Protein AF-A0AA39KP24-F1 (afdb_monomer)

Foldseek 3Di:
DDDDDDDDDDDPDPDPPPPPPPPVNVVVVVPCPPQFLKQKDKDADDDPPKDFQDKDKDKDAADAQDKDKDKDKDARDDPKFWGMKIKTFPDRPNQEWHKDWPDDHGRGRMTMIMTIGDGRGIYTIIMIIIID

Organism: Microctonus hyperodae (NCBI:txid165561)

Structure (mmCIF, N/CA/C/O backbone):
data_AF-A0AA39KP24-F1
#
_entry.id   AF-A0AA39KP24-F1
#
loop_
_atom_site.group_PDB
_atom_site.id
_atom_site.type_symbol
_atom_site.label_atom_id
_atom_site.label_alt_id
_atom_site.label_comp_id
_atom_site.label_asym_id
_atom_site.label_entity_id
_atom_site.label_seq_id
_atom_site.pdbx_PDB_ins_code
_atom_site.Cartn_x
_atom_site.Cartn_y
_atom_site.Cartn_z
_atom_site.occupancy
_atom_site.B_iso_or_equiv
_atom_site.auth_seq_id
_atom_site.auth_comp_id
_atom_site.auth_asym_id
_atom_site.auth_atom_id
_atom_site.pdbx_PDB_model_num
ATOM 1 N N . MET A 1 1 ? 57.797 -0.846 73.054 1.00 38.47 1 MET A N 1
ATOM 2 C CA . MET A 1 1 ? 57.232 -1.265 71.752 1.00 38.47 1 MET A CA 1
ATOM 3 C C . MET A 1 1 ? 56.492 -0.066 71.182 1.00 38.47 1 MET A C 1
ATOM 5 O O . MET A 1 1 ? 55.506 0.354 71.765 1.00 38.47 1 MET A O 1
ATOM 9 N N . ILE A 1 2 ? 57.066 0.576 70.163 1.00 38.09 2 ILE A N 1
ATOM 10 C CA . ILE A 1 2 ? 56.626 1.873 69.626 1.00 38.09 2 ILE A CA 1
ATOM 11 C C . ILE A 1 2 ? 55.717 1.603 68.425 1.00 38.09 2 ILE A C 1
ATOM 13 O O . ILE A 1 2 ? 56.152 1.002 67.443 1.00 38.09 2 ILE A O 1
ATOM 17 N N . VAL A 1 3 ? 54.458 2.023 68.527 1.00 38.53 3 VAL A N 1
ATOM 18 C CA . VAL A 1 3 ? 53.468 1.955 67.448 1.00 38.53 3 VAL A CA 1
ATOM 19 C C . VAL A 1 3 ? 53.803 3.044 66.426 1.00 38.53 3 VAL A C 1
ATOM 21 O O . VAL A 1 3 ? 53.800 4.230 66.746 1.00 38.53 3 VAL A O 1
ATOM 24 N N . LYS A 1 4 ? 54.139 2.639 65.197 1.00 41.19 4 LYS A N 1
ATOM 25 C CA . LYS A 1 4 ? 54.322 3.539 64.053 1.00 41.19 4 LYS A CA 1
ATOM 26 C C . LYS A 1 4 ? 52.951 3.851 63.451 1.00 41.19 4 LYS A C 1
ATOM 28 O O . LYS A 1 4 ? 52.395 3.026 62.734 1.00 41.19 4 LYS A O 1
ATOM 33 N N . CYS A 1 5 ? 52.421 5.039 63.724 1.00 40.72 5 CYS A N 1
ATOM 34 C CA . CYS A 1 5 ? 51.285 5.595 62.994 1.00 40.72 5 CYS A CA 1
ATOM 35 C C . CYS A 1 5 ? 51.799 6.190 61.676 1.00 40.72 5 CYS A C 1
ATOM 37 O O . CYS A 1 5 ? 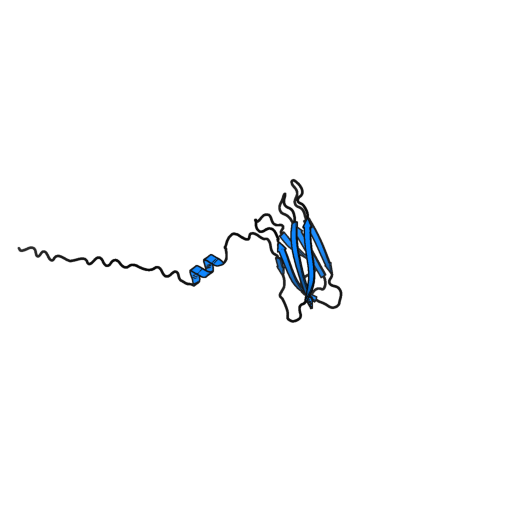52.332 7.296 61.662 1.00 40.72 5 CYS A O 1
ATOM 39 N N . VAL A 1 6 ? 51.677 5.451 60.573 1.00 41.16 6 VAL A N 1
ATOM 40 C CA . VAL A 1 6 ? 51.848 6.016 59.228 1.00 41.16 6 VAL A CA 1
ATOM 41 C C . VAL A 1 6 ? 50.467 6.435 58.744 1.00 41.16 6 VAL A C 1
ATOM 43 O O . VAL A 1 6 ? 49.609 5.596 58.483 1.00 41.16 6 VAL A O 1
ATOM 46 N N . ALA A 1 7 ? 50.242 7.745 58.685 1.00 42.09 7 ALA A N 1
ATOM 47 C CA . ALA A 1 7 ? 49.044 8.332 58.109 1.00 42.09 7 ALA A CA 1
ATOM 48 C C . ALA A 1 7 ? 49.056 8.106 56.589 1.00 42.09 7 ALA A C 1
ATOM 50 O O . ALA A 1 7 ? 49.888 8.666 55.876 1.00 42.09 7 ALA A O 1
ATOM 51 N N . VAL A 1 8 ? 48.145 7.268 56.096 1.00 39.88 8 VAL A N 1
ATOM 52 C CA . VAL A 1 8 ? 47.882 7.112 54.663 1.00 39.88 8 VAL A CA 1
ATOM 53 C C . VAL A 1 8 ? 46.885 8.194 54.265 1.00 39.88 8 VAL A C 1
ATOM 55 O O . VAL A 1 8 ? 45.713 8.144 54.630 1.00 39.88 8 VAL A O 1
ATOM 58 N N . VAL A 1 9 ? 47.371 9.203 53.548 1.00 45.59 9 VAL A N 1
ATOM 59 C CA . VAL A 1 9 ? 46.540 10.241 52.932 1.00 45.59 9 VAL A CA 1
ATOM 60 C C . VAL A 1 9 ? 45.877 9.632 51.696 1.00 45.59 9 VAL A C 1
ATOM 62 O O . VAL A 1 9 ? 46.527 9.414 50.676 1.00 45.59 9 VAL A O 1
ATOM 65 N N . LEU A 1 10 ? 44.586 9.314 51.800 1.00 39.62 10 LEU A N 1
ATOM 66 C CA . LEU A 1 10 ? 43.756 8.864 50.682 1.00 39.62 10 LEU A CA 1
ATOM 67 C C . LEU A 1 10 ? 43.290 10.092 49.889 1.00 39.62 10 LEU A C 1
ATOM 69 O O . LEU A 1 10 ? 42.426 10.847 50.332 1.00 39.62 10 LEU A O 1
ATOM 73 N N . LEU A 1 11 ? 43.900 10.311 48.724 1.00 39.41 11 LEU A N 1
ATOM 74 C CA . LEU A 1 11 ? 43.482 11.331 47.763 1.00 39.41 11 LEU A CA 1
ATOM 75 C C . LEU A 1 11 ? 42.143 10.916 47.133 1.00 39.41 11 LEU A C 1
ATOM 77 O O . LEU A 1 11 ? 42.082 9.962 46.362 1.00 39.41 11 LEU A O 1
ATOM 81 N N . LEU A 1 12 ? 41.075 11.647 47.456 1.00 41.41 12 LEU A N 1
ATOM 82 C CA . LEU A 1 12 ? 39.792 11.580 46.757 1.00 41.41 12 LEU A CA 1
ATOM 83 C C . LEU A 1 12 ? 39.932 12.294 45.408 1.00 41.41 12 LEU A C 1
ATOM 85 O O . LEU A 1 12 ? 39.805 13.515 45.325 1.00 41.41 12 LEU A O 1
ATOM 89 N N . THR A 1 13 ? 40.209 11.549 44.343 1.00 47.72 13 THR A N 1
ATOM 90 C CA . THR A 1 13 ? 40.089 12.076 42.983 1.00 47.72 13 THR A CA 1
ATOM 91 C C . THR A 1 13 ? 38.627 11.986 42.551 1.00 47.72 13 THR A C 1
ATOM 93 O O . THR A 1 13 ? 38.103 10.916 42.247 1.00 47.72 13 THR A O 1
ATOM 96 N N . ALA A 1 14 ? 37.940 13.129 42.540 1.00 50.75 14 ALA A N 1
ATOM 97 C CA . ALA A 1 14 ? 36.643 13.255 41.889 1.00 50.75 14 ALA A CA 1
ATOM 98 C C . ALA A 1 14 ? 36.858 13.124 40.375 1.00 50.75 14 ALA A C 1
ATOM 100 O O . ALA A 1 14 ? 37.253 14.075 39.702 1.00 50.75 14 ALA A O 1
ATOM 101 N N . THR A 1 15 ? 36.658 11.922 39.841 1.00 51.19 15 THR A N 1
ATOM 102 C CA . THR A 1 15 ? 36.603 11.726 38.395 1.00 51.19 15 THR A CA 1
ATOM 103 C C . THR A 1 15 ? 35.206 12.113 37.930 1.00 51.19 15 THR A C 1
ATOM 105 O O . THR A 1 15 ? 34.220 11.448 38.232 1.00 51.19 15 THR A O 1
ATOM 108 N N . VAL A 1 16 ? 35.109 13.238 37.221 1.00 51.62 16 VAL A N 1
ATOM 109 C CA . VAL A 1 16 ? 33.925 13.554 36.421 1.00 51.62 16 VAL A CA 1
ATOM 110 C C . VAL A 1 16 ? 34.011 12.667 35.186 1.00 51.62 16 VAL A C 1
ATOM 112 O O . VAL A 1 16 ? 34.651 13.018 34.197 1.00 51.62 16 VAL A O 1
ATOM 115 N N . SER A 1 17 ? 33.435 11.471 35.253 1.00 49.41 17 SER A N 1
ATOM 116 C CA . SER A 1 17 ? 33.203 10.670 34.059 1.00 49.41 17 SER A CA 1
ATOM 117 C C . SER A 1 17 ? 32.064 11.321 33.277 1.00 49.41 17 SER A C 1
ATOM 119 O O . SER A 1 17 ? 30.888 11.152 33.588 1.00 49.41 17 SER A O 1
ATOM 121 N N . ALA A 1 18 ? 32.415 12.106 32.256 1.00 58.28 18 ALA A N 1
ATOM 122 C CA . ALA A 1 18 ? 31.469 12.449 31.205 1.00 58.28 18 ALA A CA 1
ATOM 123 C C . ALA A 1 18 ? 31.110 11.139 30.498 1.00 58.28 18 ALA A C 1
ATOM 125 O O . ALA A 1 18 ? 31.943 10.556 29.801 1.00 58.28 18 ALA A O 1
ATOM 126 N N . SER A 1 19 ? 29.901 10.630 30.726 1.00 61.03 19 SER A N 1
ATOM 127 C CA . SER A 1 19 ? 29.398 9.470 30.001 1.00 61.03 19 SER A CA 1
ATOM 128 C C . SER A 1 19 ? 29.125 9.906 28.564 1.00 61.03 19 SER A C 1
ATOM 130 O O . SER A 1 19 ? 28.049 10.413 28.247 1.00 61.03 19 SER A O 1
ATOM 132 N N . VAL A 1 20 ? 30.131 9.782 27.700 1.00 63.75 20 VAL A N 1
ATOM 133 C CA . VAL A 1 20 ? 29.928 9.848 26.254 1.00 63.75 20 VAL A CA 1
ATOM 134 C C . VAL A 1 20 ? 29.055 8.660 25.876 1.00 63.75 20 VAL A C 1
ATOM 136 O O . VAL A 1 20 ? 29.499 7.516 25.903 1.00 63.75 20 VAL A O 1
ATOM 139 N N . ILE A 1 21 ? 27.784 8.937 25.605 1.00 62.28 21 ILE A N 1
ATOM 140 C CA . ILE A 1 21 ? 26.850 7.931 25.109 1.00 62.28 21 ILE A CA 1
ATOM 141 C C . ILE A 1 21 ? 27.395 7.481 23.744 1.00 62.28 21 ILE A C 1
ATOM 143 O O . ILE A 1 21 ? 27.669 8.346 22.900 1.00 62.28 21 ILE A O 1
ATOM 147 N N . PRO A 1 22 ? 27.637 6.181 23.518 1.00 71.19 22 PRO A N 1
ATOM 148 C CA . PRO A 1 22 ? 28.115 5.701 22.231 1.00 71.19 22 PRO A CA 1
ATOM 149 C C . PRO A 1 22 ? 27.094 6.039 21.134 1.00 71.19 22 PRO A C 1
ATOM 151 O O . PRO A 1 22 ? 25.887 5.930 21.335 1.00 71.19 22 PRO A O 1
ATOM 154 N N . LEU A 1 23 ? 27.581 6.447 19.957 1.00 62.16 23 LEU A N 1
ATOM 155 C CA . LEU A 1 23 ? 26.742 6.848 18.815 1.00 62.16 23 LEU A CA 1
ATOM 156 C C . LEU A 1 23 ? 25.736 5.755 18.405 1.00 62.16 23 LEU A C 1
ATOM 158 O O . LEU A 1 23 ? 24.656 6.065 17.913 1.00 62.16 23 LEU A O 1
ATOM 162 N N . GLU A 1 24 ? 26.068 4.488 18.644 1.00 60.81 24 GLU A N 1
ATOM 163 C CA . GLU A 1 24 ? 25.192 3.355 18.340 1.00 60.81 24 GLU A CA 1
ATOM 164 C C . GLU A 1 24 ? 23.946 3.306 19.250 1.00 60.81 24 GLU A C 1
ATOM 166 O O . GLU A 1 24 ? 22.851 3.043 18.761 1.00 60.81 24 GLU A O 1
ATOM 171 N N . GLU A 1 25 ? 24.061 3.697 20.525 1.00 60.34 25 GLU A N 1
ATOM 172 C CA . GLU A 1 25 ? 22.940 3.779 21.483 1.00 60.34 25 GLU A CA 1
ATOM 173 C C . GLU A 1 25 ? 22.034 5.006 21.227 1.00 60.34 25 GLU A C 1
ATOM 175 O O . GLU A 1 25 ? 20.845 5.015 21.558 1.00 60.34 25 GLU A O 1
ATOM 180 N N . TYR A 1 26 ? 22.564 6.044 20.565 1.00 56.59 26 TYR A N 1
ATOM 181 C CA . TYR A 1 26 ? 21.772 7.188 20.095 1.00 56.59 26 TYR A CA 1
ATOM 182 C C . TYR A 1 26 ? 20.891 6.833 18.888 1.00 56.59 26 TYR A C 1
ATOM 184 O O . TYR A 1 26 ? 19.752 7.295 18.795 1.00 56.59 26 TYR A O 1
ATOM 192 N N . ILE A 1 27 ? 21.399 6.003 17.970 1.00 59.06 27 ILE A N 1
ATOM 193 C CA . ILE A 1 27 ? 20.661 5.588 16.769 1.00 59.06 27 ILE A CA 1
ATOM 194 C C . ILE A 1 27 ? 19.495 4.664 17.144 1.00 59.06 27 ILE A C 1
ATOM 196 O O . ILE A 1 27 ? 18.406 4.803 16.588 1.00 59.06 27 ILE A O 1
ATOM 200 N N . GLU A 1 28 ? 19.677 3.776 18.123 1.00 55.03 28 GLU A N 1
ATOM 201 C CA . GLU A 1 28 ? 18.628 2.838 18.544 1.00 55.03 28 GLU A CA 1
ATOM 202 C C . GLU A 1 28 ? 17.425 3.559 19.193 1.00 55.03 28 GLU A C 1
ATOM 204 O O . GLU A 1 28 ? 16.274 3.241 18.897 1.00 55.03 28 GLU A O 1
ATOM 209 N N . ASN A 1 29 ? 17.670 4.640 19.947 1.00 51.16 29 ASN A N 1
ATOM 210 C CA . ASN A 1 29 ? 16.628 5.500 20.535 1.00 51.16 29 ASN A CA 1
ATOM 211 C C . ASN A 1 29 ? 15.881 6.402 19.526 1.00 51.16 29 ASN A C 1
ATOM 213 O O . ASN A 1 29 ? 14.962 7.129 19.910 1.00 51.16 29 ASN A O 1
ATOM 217 N N . GLN A 1 30 ? 16.259 6.398 18.244 1.00 48.94 30 GLN A N 1
ATOM 218 C CA . GLN A 1 30 ? 15.598 7.176 17.185 1.00 48.94 30 GLN A CA 1
ATOM 219 C C . GLN A 1 30 ? 14.749 6.322 16.232 1.00 48.94 30 GLN A C 1
ATOM 221 O O . GLN A 1 30 ? 14.067 6.880 15.372 1.00 48.94 30 GLN A O 1
ATOM 226 N N . LEU A 1 31 ? 14.750 4.992 16.375 1.00 52.94 31 LEU A N 1
ATOM 227 C CA . LEU A 1 31 ? 14.012 4.097 15.474 1.00 52.94 31 LEU A CA 1
ATOM 228 C C . LEU A 1 31 ? 12.614 3.702 15.977 1.00 52.94 31 LEU A C 1
ATOM 230 O O . LEU A 1 31 ? 11.841 3.157 15.193 1.00 52.94 31 LEU A O 1
ATOM 234 N N . ASP A 1 32 ? 12.246 4.048 17.215 1.00 55.28 32 ASP A N 1
ATOM 235 C CA . ASP A 1 32 ? 10.872 3.918 17.725 1.00 55.28 32 ASP A CA 1
ATOM 236 C C . ASP A 1 32 ? 10.447 5.164 18.521 1.00 55.28 32 ASP A C 1
ATOM 238 O O . ASP A 1 32 ? 10.201 5.146 19.728 1.00 55.28 32 ASP A O 1
ATOM 242 N N . VAL A 1 33 ? 10.384 6.308 17.831 1.00 53.22 33 VAL A N 1
ATOM 243 C CA . VAL A 1 33 ? 9.697 7.495 18.356 1.00 53.22 33 VAL A CA 1
ATOM 244 C C . VAL A 1 33 ? 8.199 7.205 18.278 1.00 53.22 33 VAL A C 1
ATOM 246 O O . VAL A 1 33 ? 7.570 7.451 17.248 1.00 53.22 33 VAL A O 1
ATOM 249 N N . GLY A 1 34 ? 7.643 6.640 19.354 1.00 55.94 34 GLY A N 1
ATOM 250 C CA . GLY A 1 34 ? 6.236 6.253 19.527 1.00 55.94 34 GLY A CA 1
ATOM 251 C C . GLY A 1 34 ? 5.228 7.404 19.399 1.00 55.94 34 GLY A C 1
ATOM 252 O O . GLY A 1 34 ? 4.534 7.749 20.351 1.00 55.94 34 GLY A O 1
ATOM 253 N N . GLY A 1 35 ? 5.140 8.004 18.213 1.00 60.16 35 GLY A N 1
ATOM 254 C CA . GLY A 1 35 ? 4.234 9.099 17.870 1.00 60.16 35 GLY A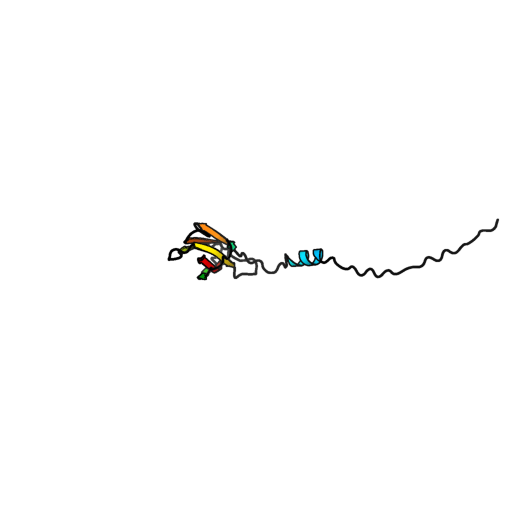 CA 1
ATOM 255 C C . GLY A 1 35 ? 3.563 8.946 16.504 1.00 60.16 35 GLY A C 1
ATOM 256 O O . GLY A 1 35 ? 2.600 9.659 16.234 1.00 60.16 35 GLY A O 1
ATOM 257 N N . ASN A 1 36 ? 4.017 8.015 15.655 1.00 68.06 36 ASN A N 1
ATOM 258 C CA . ASN A 1 36 ? 3.355 7.719 14.388 1.00 68.06 36 ASN A CA 1
ATOM 259 C C . ASN A 1 36 ? 2.863 6.270 14.334 1.00 68.06 36 ASN A C 1
ATOM 261 O O . ASN A 1 36 ? 3.531 5.381 13.816 1.00 68.06 36 ASN A O 1
ATOM 265 N N . GLN A 1 37 ? 1.657 6.051 14.850 1.00 84.00 37 GLN A N 1
ATOM 266 C CA . GLN A 1 37 ? 0.990 4.748 14.841 1.00 84.00 37 GLN A CA 1
ATOM 267 C C . GLN A 1 37 ? 0.159 4.542 13.557 1.00 84.00 37 GLN A C 1
ATOM 269 O O . GLN A 1 37 ? -0.891 3.902 13.580 1.00 84.00 37 GLN A O 1
ATOM 274 N N . SER A 1 38 ? 0.584 5.144 12.441 1.00 88.12 38 SER A N 1
ATOM 275 C CA . SER A 1 38 ? -0.068 4.999 11.136 1.00 88.12 38 SER A CA 1
ATOM 276 C C . SER A 1 38 ? 0.175 3.610 10.550 1.00 88.12 38 SER A C 1
ATOM 278 O O . SER A 1 38 ? 1.316 3.140 10.522 1.00 88.12 38 SER A O 1
ATOM 280 N N . HIS A 1 39 ? -0.857 2.987 9.990 1.00 90.62 39 HIS A N 1
ATOM 281 C CA . HIS A 1 39 ? -0.745 1.668 9.365 1.00 90.62 39 HIS A CA 1
ATOM 282 C C . HIS A 1 39 ? -0.466 1.780 7.862 1.00 90.62 39 HIS A C 1
ATOM 284 O O . HIS A 1 39 ? -1.297 1.437 7.017 1.00 90.62 39 HIS A O 1
ATOM 290 N N . ASN A 1 40 ? 0.721 2.282 7.523 1.00 93.31 40 ASN A N 1
ATOM 291 C CA . ASN A 1 40 ? 1.139 2.436 6.132 1.00 93.31 40 ASN A CA 1
ATOM 292 C C . ASN A 1 40 ? 1.468 1.083 5.493 1.00 93.31 40 ASN A C 1
ATOM 294 O O . ASN A 1 40 ? 2.056 0.205 6.122 1.00 93.31 40 ASN A O 1
ATOM 298 N N . LEU A 1 41 ? 1.158 0.950 4.207 1.00 94.50 41 LEU A N 1
ATOM 299 C CA . LEU A 1 41 ? 1.540 -0.189 3.383 1.00 94.50 41 LEU A CA 1
ATOM 300 C C . LEU A 1 41 ? 2.394 0.304 2.215 1.00 94.50 41 LEU A C 1
ATOM 302 O O . LEU A 1 41 ? 1.936 1.101 1.401 1.00 94.50 41 LEU A O 1
ATOM 306 N N . ILE A 1 42 ? 3.619 -0.202 2.105 1.00 95.88 42 ILE A N 1
ATOM 307 C CA . ILE A 1 42 ? 4.496 0.034 0.956 1.00 95.88 42 ILE A CA 1
ATOM 308 C C . ILE A 1 42 ? 4.899 -1.330 0.410 1.00 95.88 42 ILE A C 1
ATOM 310 O O . ILE A 1 42 ? 5.437 -2.155 1.144 1.00 95.88 42 ILE A O 1
ATOM 314 N N . VAL A 1 43 ? 4.612 -1.582 -0.866 1.00 94.94 43 VAL A N 1
ATOM 315 C CA . VAL A 1 43 ? 4.911 -2.860 -1.523 1.00 94.94 43 VAL A CA 1
ATOM 316 C C . VAL A 1 43 ? 5.617 -2.607 -2.844 1.00 94.94 43 VAL A C 1
ATOM 318 O O . VAL A 1 43 ? 5.172 -1.781 -3.640 1.00 94.94 43 VAL A O 1
ATOM 321 N N . GLY A 1 44 ? 6.694 -3.352 -3.085 1.00 93.81 44 GLY A N 1
ATOM 322 C CA . GLY A 1 44 ? 7.561 -3.165 -4.244 1.00 93.81 44 GLY A CA 1
ATOM 323 C C . GLY A 1 44 ? 8.574 -2.037 -4.044 1.00 93.81 44 GLY A C 1
ATOM 324 O O . GLY A 1 44 ? 8.797 -1.563 -2.927 1.00 93.81 44 GLY A O 1
ATOM 325 N N . GLY A 1 45 ? 9.200 -1.609 -5.135 1.00 93.44 45 GLY A N 1
ATOM 326 C CA . GLY A 1 45 ? 10.287 -0.634 -5.121 1.00 93.44 45 GLY A CA 1
ATOM 327 C C . GLY A 1 45 ? 10.205 0.295 -6.321 1.00 93.44 45 GLY A C 1
ATOM 328 O O . GLY A 1 45 ? 9.711 -0.098 -7.374 1.00 93.44 45 GLY A O 1
ATOM 329 N N . ARG A 1 46 ? 10.670 1.536 -6.150 1.00 90.94 46 ARG A N 1
ATOM 330 C CA . ARG A 1 46 ? 10.773 2.467 -7.275 1.00 90.94 46 ARG A CA 1
ATOM 331 C C . ARG A 1 46 ? 11.882 2.017 -8.212 1.00 90.94 46 ARG A C 1
ATOM 333 O O . ARG A 1 46 ? 13.003 1.776 -7.771 1.00 90.94 46 ARG A O 1
ATOM 340 N N . GLU A 1 47 ? 11.577 1.977 -9.495 1.00 90.25 47 GLU A N 1
ATOM 341 C CA . GLU A 1 47 ? 12.525 1.704 -10.563 1.00 90.25 47 GLU A CA 1
ATOM 342 C C . GLU A 1 47 ? 12.771 2.956 -11.415 1.00 90.25 47 GLU A C 1
ATOM 344 O O . GLU A 1 47 ? 11.999 3.920 -11.424 1.00 90.25 47 GLU A O 1
ATOM 349 N N . TYR A 1 48 ? 13.894 2.966 -12.135 1.00 90.88 48 TYR A N 1
ATOM 350 C CA . TYR A 1 48 ? 14.199 4.048 -13.064 1.00 90.88 48 TYR A CA 1
ATOM 351 C C . TYR A 1 48 ? 13.157 4.093 -14.192 1.00 90.88 48 TYR A C 1
ATOM 353 O O . TYR A 1 48 ? 12.893 3.080 -14.840 1.00 90.88 48 TYR A O 1
ATOM 361 N N . GLY A 1 49 ? 12.592 5.278 -14.440 1.00 88.81 49 GLY A N 1
ATOM 362 C CA . GLY A 1 49 ? 11.520 5.480 -15.420 1.00 88.81 49 GLY A CA 1
ATOM 363 C C . GLY A 1 49 ? 10.101 5.337 -14.859 1.00 88.81 49 GLY A C 1
ATOM 364 O O . GLY A 1 49 ? 9.144 5.510 -15.612 1.00 88.81 49 GLY A O 1
ATOM 365 N N . ASP A 1 50 ? 9.950 5.072 -13.559 1.00 92.69 50 ASP A N 1
ATOM 366 C CA . ASP A 1 50 ? 8.640 5.031 -12.913 1.00 92.69 50 ASP A CA 1
ATOM 367 C C . ASP A 1 50 ? 7.941 6.387 -12.933 1.00 92.69 50 ASP A C 1
ATOM 369 O O . ASP A 1 50 ? 8.500 7.413 -12.529 1.00 92.69 50 ASP A O 1
ATOM 373 N N . ARG A 1 51 ? 6.661 6.356 -13.301 1.00 92.75 51 ARG A N 1
ATOM 374 C CA . ARG A 1 51 ? 5.752 7.498 -13.215 1.00 92.75 51 ARG A CA 1
ATOM 375 C C . ARG A 1 51 ? 4.608 7.198 -12.260 1.00 92.75 51 ARG A C 1
ATOM 377 O O . ARG A 1 51 ? 4.212 6.045 -12.090 1.00 92.75 51 ARG A O 1
ATOM 384 N N . GLU A 1 52 ? 4.077 8.250 -11.654 1.00 94.19 52 GLU A N 1
ATOM 385 C CA . GLU A 1 52 ? 2.839 8.169 -10.891 1.00 94.19 52 GLU A CA 1
ATOM 386 C C . GLU A 1 52 ? 1.704 7.902 -11.881 1.00 94.19 52 GLU A C 1
ATOM 388 O O . GLU A 1 52 ? 1.394 8.743 -12.725 1.00 94.19 52 GLU A O 1
ATOM 393 N N . VAL A 1 53 ? 1.140 6.697 -11.840 1.00 94.12 53 VAL A N 1
ATOM 394 C CA . VAL A 1 53 ? 0.059 6.296 -12.754 1.00 94.12 53 VAL A CA 1
ATOM 395 C C . VAL A 1 53 ? -1.317 6.434 -12.128 1.00 94.12 53 VAL A C 1
ATOM 397 O O . VAL A 1 53 ? -2.300 6.570 -12.851 1.00 94.12 53 VAL A O 1
ATOM 400 N N . HIS A 1 54 ? -1.400 6.393 -10.799 1.00 94.50 54 HIS A N 1
ATOM 401 C CA . HIS A 1 54 ? -2.651 6.560 -10.072 1.00 94.50 54 HIS A CA 1
ATOM 402 C C . HIS A 1 54 ? -2.377 7.142 -8.692 1.00 94.50 54 HIS A C 1
ATOM 404 O O . HIS A 1 54 ? -1.538 6.616 -7.961 1.00 94.50 54 HIS A O 1
ATOM 410 N N . ALA A 1 55 ? -3.135 8.164 -8.315 1.00 95.44 55 ALA A N 1
ATOM 411 C CA . ALA A 1 55 ? -3.201 8.651 -6.949 1.00 95.44 55 ALA A CA 1
ATOM 412 C C . ALA A 1 55 ? -4.657 8.919 -6.578 1.00 95.44 55 ALA A C 1
ATOM 414 O O . ALA A 1 55 ? -5.388 9.590 -7.304 1.00 95.44 55 ALA A O 1
ATOM 415 N N . GLU A 1 56 ? -5.095 8.370 -5.450 1.00 95.62 56 GLU A N 1
ATOM 416 C CA . GLU A 1 56 ? -6.472 8.504 -4.985 1.00 95.62 56 GLU A CA 1
ATOM 417 C C . GLU A 1 56 ? -6.517 8.577 -3.462 1.00 95.62 56 GLU A C 1
ATOM 419 O O . GLU A 1 56 ? -5.755 7.916 -2.751 1.00 95.62 56 GLU A O 1
ATOM 424 N N . HIS A 1 57 ? -7.449 9.382 -2.960 1.00 96.31 57 HIS A N 1
ATOM 425 C CA . HIS A 1 57 ? -7.766 9.446 -1.543 1.00 96.31 57 HIS A CA 1
ATOM 426 C C . HIS A 1 57 ? -8.980 8.563 -1.263 1.00 96.31 57 HIS A C 1
ATOM 428 O O . HIS A 1 57 ? -10.088 8.840 -1.716 1.00 96.31 57 HIS A O 1
ATOM 434 N N . ILE A 1 58 ? -8.762 7.482 -0.524 1.00 94.75 58 ILE A N 1
ATOM 435 C CA . ILE A 1 58 ? -9.781 6.505 -0.168 1.00 94.75 58 ILE A CA 1
ATOM 436 C C . ILE A 1 58 ? -10.264 6.793 1.249 1.00 94.75 58 ILE A C 1
ATOM 438 O O . ILE A 1 58 ? -9.543 6.569 2.222 1.00 94.75 58 ILE A O 1
ATOM 442 N N . THR A 1 59 ? -11.508 7.253 1.366 1.00 95.25 59 THR A N 1
ATOM 443 C CA . THR A 1 59 ? -12.146 7.543 2.652 1.00 95.25 59 THR A CA 1
ATOM 444 C C . THR A 1 59 ? -13.450 6.771 2.809 1.00 95.25 59 THR A C 1
ATOM 446 O O . THR A 1 59 ? -14.199 6.547 1.856 1.00 95.25 59 THR A O 1
ATOM 449 N N . LYS A 1 60 ? -13.730 6.321 4.034 1.00 94.50 60 LYS A N 1
ATOM 450 C CA . LYS A 1 60 ? -15.014 5.713 4.394 1.00 94.50 60 LYS A CA 1
ATOM 451 C C . LYS A 1 60 ? -15.329 5.983 5.856 1.00 94.50 60 LYS A C 1
ATOM 453 O O . LYS A 1 60 ? -14.512 5.688 6.729 1.00 94.50 60 LYS A O 1
ATOM 458 N N . SER A 1 61 ? -16.517 6.517 6.122 1.00 92.31 61 SER A N 1
ATOM 459 C CA . SER A 1 61 ? -16.965 6.827 7.482 1.00 92.31 61 SER A CA 1
ATOM 460 C C . SER A 1 61 ? -17.037 5.577 8.361 1.00 92.31 61 SER A C 1
ATOM 462 O O . SER A 1 61 ? -17.255 4.463 7.876 1.00 92.31 61 SER A O 1
ATOM 464 N N . SER A 1 62 ? -16.848 5.769 9.667 1.00 91.12 62 SER A N 1
ATOM 465 C CA . SER A 1 62 ? -17.069 4.721 10.661 1.00 91.12 62 SER A CA 1
ATOM 466 C C . SER A 1 62 ? -18.542 4.317 10.715 1.00 91.12 62 SER A C 1
ATOM 468 O O . SER A 1 62 ? -19.435 5.090 10.371 1.00 91.12 62 SER A O 1
ATOM 470 N N . SER A 1 63 ? -18.791 3.097 11.188 1.00 90.81 63 SER A N 1
ATOM 471 C CA . SER A 1 63 ? -20.129 2.623 11.532 1.00 90.81 63 SER A CA 1
ATOM 472 C C . SER A 1 63 ? -20.131 2.113 12.970 1.00 90.81 63 SER A C 1
ATOM 474 O O . SER A 1 63 ? -19.163 1.491 13.426 1.00 90.81 63 SER A O 1
ATOM 476 N N . TRP A 1 64 ? -21.203 2.422 13.696 1.00 90.69 64 TRP A N 1
ATOM 477 C CA . TRP A 1 64 ? -21.319 2.122 15.116 1.00 90.69 64 TRP A CA 1
ATOM 478 C C . TRP A 1 64 ? -21.344 0.612 15.366 1.00 90.69 64 TRP A C 1
ATOM 480 O O . TRP A 1 64 ? -22.068 -0.139 14.718 1.00 90.69 64 TRP A O 1
ATOM 490 N N . PHE A 1 65 ? -20.502 0.173 16.298 1.00 88.44 65 PHE A N 1
ATOM 491 C CA . PHE A 1 65 ? -20.206 -1.213 16.644 1.00 88.44 65 PHE A CA 1
ATOM 492 C C . PHE A 1 65 ? -19.835 -2.120 15.462 1.00 88.44 65 PHE A C 1
ATOM 494 O O . PHE A 1 65 ? -19.984 -3.342 15.549 1.00 88.44 65 PHE A O 1
ATOM 501 N N . GLN A 1 66 ? -19.282 -1.560 14.387 1.00 92.94 66 GLN A N 1
ATOM 502 C CA . GLN A 1 66 ? -18.923 -2.316 13.190 1.00 92.94 66 GLN A CA 1
ATOM 503 C C . GLN A 1 66 ? -17.460 -2.112 12.788 1.00 92.94 66 GLN A C 1
ATOM 505 O O . GLN A 1 66 ? -16.830 -1.101 13.105 1.00 92.94 66 GLN A O 1
ATOM 510 N N . ILE A 1 67 ? -16.927 -3.121 12.097 1.00 94.31 67 ILE A N 1
ATOM 511 C CA . ILE A 1 67 ? -15.671 -3.053 11.349 1.00 94.31 67 ILE A CA 1
ATOM 512 C C . ILE A 1 67 ? -16.047 -2.797 9.899 1.00 94.31 67 ILE A C 1
ATOM 514 O O . ILE A 1 67 ? -16.811 -3.559 9.304 1.00 94.31 67 ILE A O 1
ATOM 518 N N . VAL A 1 68 ? -15.510 -1.728 9.331 1.00 93.88 68 VAL A N 1
ATOM 519 C CA . VAL A 1 68 ? -15.792 -1.352 7.957 1.00 93.88 68 VAL A CA 1
ATOM 520 C C . VAL A 1 68 ? -14.689 -1.910 7.073 1.00 93.88 68 VAL A C 1
ATOM 522 O O . VAL A 1 68 ? -13.509 -1.683 7.318 1.00 93.88 68 VAL A O 1
ATOM 525 N N . THR A 1 69 ? -15.079 -2.640 6.032 1.00 95.38 69 THR A N 1
ATOM 526 C CA . THR A 1 69 ? -14.154 -3.077 4.981 1.00 95.38 69 THR A CA 1
ATOM 527 C C . THR A 1 69 ? -14.488 -2.346 3.685 1.00 95.38 69 THR A C 1
ATOM 529 O O . THR A 1 69 ? -15.659 -2.057 3.394 1.00 95.38 69 THR A O 1
ATOM 532 N N . LEU A 1 70 ? -13.458 -1.990 2.931 1.00 95.69 70 LEU A N 1
ATOM 533 C CA . LEU A 1 70 ? -13.565 -1.424 1.598 1.00 95.69 70 LEU A CA 1
ATOM 534 C C . LEU A 1 70 ? -12.536 -2.098 0.707 1.00 95.69 70 LEU A C 1
ATOM 536 O O . LEU A 1 70 ? -11.367 -2.190 1.064 1.00 95.69 70 LEU A O 1
ATOM 540 N N . GLU A 1 71 ? -12.973 -2.527 -0.464 1.00 96.75 71 GLU A N 1
ATOM 541 C CA . GLU A 1 71 ? -12.084 -3.072 -1.473 1.00 96.75 71 GLU A CA 1
ATOM 542 C C . GLU A 1 71 ? -12.099 -2.182 -2.701 1.00 96.75 71 GLU A C 1
ATOM 544 O O . GLU A 1 71 ? -13.154 -1.716 -3.137 1.00 96.75 71 GLU A O 1
ATOM 549 N N . LYS A 1 72 ? -10.914 -1.943 -3.250 1.00 95.81 72 LYS A N 1
ATOM 550 C CA . LYS A 1 72 ? -10.728 -1.117 -4.432 1.00 95.81 72 LYS A CA 1
ATOM 551 C C . LYS A 1 72 ? -9.810 -1.846 -5.395 1.00 95.81 72 LYS A C 1
ATOM 553 O O . LYS A 1 72 ? -8.663 -2.141 -5.069 1.00 95.81 72 LYS A O 1
ATOM 558 N N . THR A 1 73 ? -10.327 -2.111 -6.589 1.00 96.06 73 THR A N 1
ATOM 559 C CA . THR A 1 73 ? -9.517 -2.601 -7.705 1.00 96.06 73 THR A CA 1
ATOM 560 C C . THR A 1 73 ? -9.094 -1.414 -8.546 1.00 96.06 73 THR A C 1
ATOM 562 O O . THR A 1 73 ? -9.939 -0.631 -8.979 1.00 96.06 73 THR A O 1
ATOM 565 N N . ILE A 1 74 ? -7.792 -1.283 -8.762 1.00 94.56 74 ILE A N 1
ATOM 566 C CA . ILE A 1 74 ? -7.199 -0.263 -9.616 1.00 94.56 74 ILE A CA 1
ATOM 567 C C . ILE A 1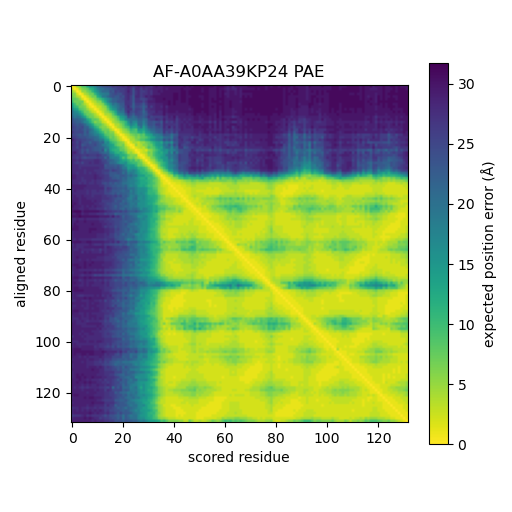 74 ? -6.522 -0.992 -10.769 1.00 94.56 74 ILE A C 1
ATOM 569 O O . ILE A 1 74 ? -5.652 -1.838 -10.559 1.00 94.56 74 ILE A O 1
ATOM 573 N N . ASN A 1 75 ? -6.955 -0.666 -11.983 1.00 94.00 75 ASN A N 1
ATOM 574 C CA . ASN A 1 75 ? -6.380 -1.182 -13.216 1.00 94.00 75 ASN A CA 1
ATOM 575 C C . ASN A 1 75 ? -5.570 -0.066 -13.868 1.00 94.00 75 ASN A C 1
ATOM 577 O O . ASN A 1 75 ? -6.075 1.042 -14.050 1.00 94.00 75 ASN A O 1
ATOM 581 N N . ILE A 1 76 ? -4.329 -0.366 -14.225 1.00 91.31 76 ILE A N 1
ATOM 582 C CA . ILE A 1 76 ? -3.463 0.529 -14.978 1.00 91.31 76 ILE A CA 1
ATOM 583 C C . ILE A 1 76 ? -3.648 0.209 -16.457 1.00 91.31 76 ILE A C 1
ATOM 585 O O . ILE A 1 76 ? -3.455 -0.925 -16.899 1.00 91.31 76 ILE A O 1
ATOM 589 N N . TYR A 1 77 ? -4.057 1.216 -17.222 1.00 85.06 77 TYR A N 1
ATOM 590 C CA . TYR A 1 77 ? -4.225 1.082 -18.662 1.00 85.06 77 TYR A CA 1
ATOM 591 C C . TYR A 1 77 ? -2.875 1.211 -19.379 1.00 85.06 77 TYR A C 1
ATOM 593 O O . TYR A 1 77 ? -2.031 2.027 -19.008 1.00 85.06 77 TYR A O 1
ATOM 601 N N . GLY A 1 78 ? -2.697 0.419 -20.438 1.00 81.81 78 GLY A N 1
ATOM 602 C CA . GLY A 1 78 ? -1.466 0.360 -21.229 1.00 81.81 78 GLY A CA 1
ATOM 603 C C . GLY A 1 78 ? -0.568 -0.830 -20.879 1.00 81.81 78 GLY A C 1
ATOM 604 O O . GLY A 1 78 ? -0.875 -1.633 -20.001 1.00 81.81 78 GLY A O 1
ATOM 605 N N . ALA A 1 79 ? 0.555 -0.953 -21.589 1.00 76.44 79 ALA A N 1
ATOM 606 C CA . ALA A 1 79 ? 1.545 -2.019 -21.394 1.00 76.44 79 ALA A CA 1
ATOM 607 C C . ALA A 1 79 ? 2.494 -1.742 -20.211 1.00 76.44 79 ALA A C 1
ATOM 609 O O . ALA A 1 79 ? 3.676 -2.078 -20.275 1.00 76.44 79 ALA A O 1
ATOM 610 N N . SER A 1 80 ? 1.984 -1.109 -19.153 1.00 86.75 80 SER A N 1
ATOM 611 C CA . SER A 1 80 ? 2.778 -0.720 -17.992 1.00 86.75 80 SER A CA 1
ATOM 612 C C . SER A 1 80 ? 2.608 -1.689 -16.838 1.00 86.75 80 SER A C 1
ATOM 614 O O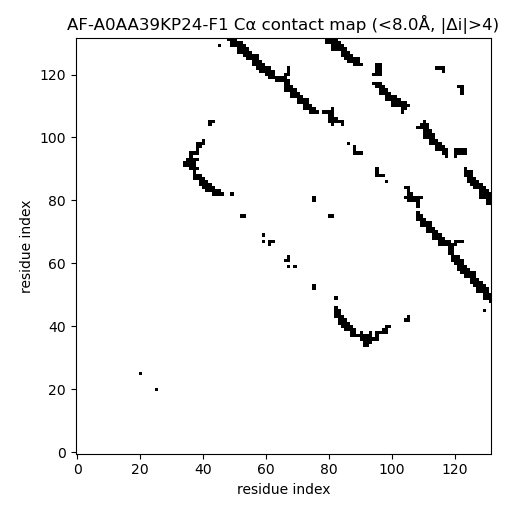 . SER A 1 80 ? 1.521 -2.221 -16.600 1.00 86.75 80 SER A O 1
ATOM 616 N N . LYS A 1 81 ? 3.698 -1.917 -16.110 1.00 92.88 81 LYS A N 1
ATOM 617 C CA . LYS A 1 81 ? 3.719 -2.800 -14.945 1.00 92.88 81 LYS A CA 1
ATOM 618 C C . LYS A 1 81 ? 3.876 -1.976 -13.688 1.00 92.88 81 LYS A C 1
ATOM 620 O O . LYS A 1 81 ? 4.739 -1.104 -13.621 1.00 92.88 81 LYS A O 1
ATOM 625 N N . ILE A 1 82 ? 3.054 -2.282 -12.693 1.00 94.81 82 ILE A N 1
ATOM 626 C CA . ILE A 1 82 ? 3.173 -1.694 -11.365 1.00 94.81 82 ILE A CA 1
ATOM 627 C C . ILE A 1 82 ? 4.530 -2.099 -10.791 1.00 94.81 82 ILE A C 1
ATOM 629 O O . ILE A 1 82 ? 4.888 -3.275 -10.809 1.00 94.81 82 ILE A O 1
ATOM 633 N N . THR A 1 83 ? 5.276 -1.136 -10.277 1.00 95.88 83 THR A N 1
ATOM 634 C CA . THR A 1 83 ? 6.585 -1.347 -9.640 1.00 95.88 83 THR A CA 1
ATOM 635 C C . THR A 1 83 ? 6.489 -1.123 -8.140 1.00 95.88 83 THR A C 1
ATOM 637 O O . THR A 1 83 ? 7.026 -1.906 -7.353 1.00 95.88 83 THR A O 1
ATOM 640 N N . GLN A 1 84 ? 5.713 -0.115 -7.732 1.00 96.19 84 GLN A N 1
ATOM 641 C CA . GLN A 1 84 ? 5.484 0.204 -6.334 1.00 96.19 84 GLN A CA 1
ATOM 642 C C . GLN A 1 84 ? 4.049 0.651 -6.067 1.00 96.19 84 GLN A C 1
ATOM 644 O O . GLN A 1 84 ? 3.453 1.418 -6.822 1.00 96.19 84 GLN A O 1
ATOM 649 N N . ILE A 1 85 ? 3.522 0.212 -4.929 1.00 96.62 85 ILE A N 1
ATOM 650 C CA . ILE A 1 85 ? 2.261 0.682 -4.363 1.00 96.62 85 ILE A CA 1
ATOM 651 C C . ILE A 1 85 ? 2.549 1.245 -2.980 1.00 96.62 85 ILE A C 1
ATOM 653 O O . ILE A 1 85 ? 3.207 0.600 -2.164 1.00 96.62 85 ILE A O 1
ATOM 657 N N . GLN A 1 86 ? 2.034 2.438 -2.721 1.00 96.81 86 GLN A N 1
ATOM 658 C CA . GLN A 1 86 ? 2.077 3.091 -1.423 1.00 96.81 86 GLN A CA 1
ATOM 659 C C . GLN A 1 86 ? 0.640 3.376 -0.993 1.00 96.81 86 GLN A C 1
ATOM 661 O O . GLN A 1 86 ? -0.120 3.991 -1.734 1.00 96.81 86 GLN A O 1
ATOM 666 N N . ALA A 1 87 ? 0.252 2.930 0.193 1.00 96.31 87 ALA A N 1
ATOM 667 C CA . ALA A 1 87 ? -1.001 3.289 0.832 1.00 96.31 87 ALA A CA 1
ATOM 668 C C . ALA A 1 87 ? -0.671 3.870 2.206 1.00 96.31 87 ALA A C 1
ATOM 670 O O . ALA A 1 87 ? -0.308 3.144 3.130 1.00 96.31 87 ALA A O 1
ATOM 671 N N . PHE A 1 88 ? -0.765 5.191 2.316 1.00 95.38 88 PHE A N 1
ATOM 672 C CA . PHE A 1 88 ? -0.467 5.922 3.538 1.00 95.38 88 PHE A CA 1
ATOM 673 C C . PHE A 1 88 ? -1.734 6.150 4.343 1.00 95.38 88 PHE A C 1
ATOM 675 O O . PHE A 1 88 ? -2.651 6.835 3.882 1.00 95.38 88 PHE A O 1
ATOM 682 N N . ASP A 1 89 ? -1.755 5.614 5.553 1.00 93.81 89 ASP A N 1
ATOM 683 C CA . ASP A 1 89 ? -2.796 5.880 6.530 1.00 93.81 89 ASP A CA 1
ATOM 684 C C . ASP A 1 89 ? -2.668 7.332 6.991 1.00 93.81 89 ASP A C 1
ATOM 686 O O . ASP A 1 89 ? -1.620 7.759 7.477 1.00 93.81 89 ASP A O 1
ATOM 690 N N . GLN A 1 90 ? -3.722 8.118 6.798 1.00 94.00 90 GLN A N 1
ATOM 691 C CA . GLN A 1 90 ? -3.712 9.526 7.199 1.00 94.00 90 GLN A CA 1
ATOM 692 C C . GLN A 1 90 ? -3.968 9.698 8.707 1.00 94.00 90 GLN A C 1
ATOM 694 O O . GLN A 1 90 ? -3.913 10.815 9.221 1.00 94.00 90 GLN A O 1
ATOM 699 N N . LYS A 1 91 ? -4.225 8.606 9.441 1.00 89.56 91 LYS A N 1
ATOM 700 C CA . LYS A 1 91 ? -4.403 8.613 10.895 1.00 89.56 91 LYS A CA 1
ATOM 701 C C . LYS A 1 91 ? -3.110 8.218 11.598 1.00 89.56 91 LYS A C 1
ATOM 703 O O . LYS A 1 91 ? -2.690 7.070 11.571 1.00 89.56 91 LYS A O 1
ATOM 708 N N . THR A 1 92 ? -2.519 9.166 12.315 1.00 86.44 92 THR A N 1
ATOM 709 C CA . THR A 1 92 ? -1.276 8.961 13.082 1.00 86.44 92 THR A CA 1
ATOM 710 C C . THR A 1 92 ? -1.516 8.499 14.524 1.00 86.44 92 THR A C 1
ATOM 712 O O . THR A 1 92 ? -0.572 8.184 15.242 1.00 86.44 92 THR A O 1
ATOM 715 N N . ASN A 1 93 ? -2.781 8.425 14.950 1.00 84.38 93 ASN A N 1
ATOM 716 C CA . ASN A 1 93 ? -3.205 8.171 16.331 1.00 84.38 93 ASN A CA 1
ATOM 717 C C . ASN A 1 93 ? -3.463 6.690 16.667 1.00 84.38 93 ASN A C 1
ATOM 719 O O . ASN A 1 93 ? -4.148 6.406 17.649 1.00 84.38 93 ASN A O 1
ATOM 723 N N . GLY A 1 94 ? -3.049 5.757 15.806 1.00 83.56 94 GLY A N 1
ATOM 724 C CA . GLY A 1 94 ? -3.201 4.319 16.048 1.00 83.56 94 GLY A CA 1
ATOM 725 C C . GLY A 1 94 ? -4.605 3.770 15.811 1.00 83.56 94 GLY A C 1
ATOM 726 O O . GLY A 1 94 ? -4.782 2.560 15.810 1.00 83.56 94 GLY A O 1
ATOM 727 N N . ASN A 1 95 ? -5.595 4.620 15.519 1.00 87.31 95 ASN A N 1
ATOM 728 C CA . ASN A 1 95 ? -6.979 4.227 15.206 1.00 87.31 95 ASN A CA 1
ATOM 729 C C . ASN A 1 95 ? -7.237 4.100 13.693 1.00 87.31 95 ASN A C 1
ATOM 731 O O . ASN A 1 95 ? -8.372 4.198 13.204 1.00 87.31 95 ASN A O 1
ATOM 735 N N . GLY A 1 96 ? -6.148 3.958 12.947 1.00 87.94 96 GLY A N 1
ATOM 736 C CA . GLY A 1 96 ? -6.112 3.767 11.512 1.00 87.94 96 GLY A CA 1
ATOM 737 C C . GLY A 1 96 ? -6.794 2.494 11.033 1.00 87.94 96 GLY A C 1
ATOM 738 O O . GLY A 1 96 ? -7.018 1.556 11.802 1.00 87.94 96 GLY A O 1
ATOM 739 N N . ALA A 1 97 ? -7.110 2.446 9.743 1.00 93.31 97 ALA A N 1
ATOM 740 C CA . ALA A 1 97 ? -7.454 1.184 9.091 1.00 93.31 97 ALA A CA 1
ATOM 741 C C . ALA A 1 97 ? -6.173 0.470 8.632 1.00 93.31 97 ALA A C 1
ATOM 743 O O . ALA A 1 97 ? -5.135 1.097 8.520 1.00 93.31 97 ALA A O 1
ATOM 744 N N . TYR A 1 98 ? -6.239 -0.827 8.358 1.00 94.88 98 TYR A N 1
ATOM 745 C CA . TYR A 1 98 ? -5.128 -1.597 7.804 1.00 94.88 98 TYR A CA 1
ATOM 746 C C . TYR A 1 98 ? -5.339 -1.797 6.308 1.00 94.88 98 TYR A C 1
ATOM 748 O O . TYR A 1 98 ? -6.423 -2.217 5.890 1.00 94.88 98 TYR A O 1
ATOM 756 N N . ALA A 1 99 ? -4.308 -1.525 5.511 1.00 95.69 99 ALA A N 1
ATOM 757 C CA . ALA A 1 99 ? -4.293 -1.815 4.083 1.00 95.69 99 ALA A CA 1
ATOM 758 C C . ALA A 1 99 ? -3.613 -3.163 3.807 1.00 95.69 99 ALA A C 1
ATOM 760 O O . ALA A 1 99 ? -2.614 -3.516 4.429 1.00 95.69 99 ALA A O 1
ATOM 761 N N . SER A 1 100 ? -4.140 -3.912 2.841 1.00 96.06 100 SER A N 1
ATOM 762 C CA . SER A 1 100 ? -3.577 -5.184 2.377 1.00 96.06 100 SER A CA 1
ATOM 763 C C . SER A 1 100 ? -3.814 -5.372 0.879 1.00 96.06 100 SER A C 1
ATOM 765 O O . SER A 1 100 ? -4.776 -4.837 0.323 1.00 96.06 100 SER A O 1
ATOM 767 N N . ILE A 1 101 ? -2.948 -6.136 0.212 1.00 96.00 101 ILE A N 1
ATOM 768 C CA . ILE A 1 101 ? -3.155 -6.530 -1.188 1.00 96.00 101 ILE A CA 1
ATOM 769 C C . ILE A 1 101 ? -3.970 -7.821 -1.208 1.00 96.00 101 ILE A C 1
ATOM 771 O O . ILE A 1 101 ? -3.538 -8.841 -0.678 1.00 96.00 101 ILE A O 1
ATOM 775 N N . ARG A 1 102 ? -5.142 -7.777 -1.843 1.00 96.44 102 ARG A N 1
ATOM 776 C CA . ARG A 1 102 ? -6.012 -8.941 -2.046 1.00 96.44 102 ARG A CA 1
ATOM 777 C C . ARG A 1 102 ? -5.652 -9.717 -3.315 1.00 96.44 102 ARG A C 1
ATOM 779 O O . ARG A 1 102 ? -5.750 -10.939 -3.320 1.00 96.44 102 ARG A O 1
ATOM 786 N N . ALA A 1 103 ? -5.265 -9.016 -4.382 1.00 95.12 103 ALA A N 1
ATOM 787 C CA . ALA A 1 103 ? -4.887 -9.607 -5.668 1.00 95.12 103 ALA A CA 1
ATOM 788 C C . ALA A 1 103 ? -4.022 -8.649 -6.506 1.00 95.12 103 ALA A C 1
ATOM 790 O O . ALA A 1 103 ? -4.087 -7.431 -6.323 1.00 95.12 103 ALA A O 1
ATOM 791 N N . GLY A 1 104 ? -3.261 -9.192 -7.460 1.00 94.56 104 GLY A N 1
ATOM 792 C CA . GLY A 1 104 ? -2.388 -8.413 -8.344 1.00 94.56 104 GLY A CA 1
ATOM 793 C C . GLY A 1 104 ? -1.150 -7.880 -7.618 1.00 94.56 104 GLY A C 1
ATOM 794 O O . GLY A 1 104 ? -0.534 -8.603 -6.838 1.00 94.56 104 GLY A O 1
ATOM 795 N N . GLY A 1 105 ? -0.782 -6.623 -7.873 1.00 92.44 105 GLY A N 1
ATOM 796 C CA . GLY A 1 105 ? 0.352 -5.954 -7.224 1.00 92.44 105 GLY A CA 1
ATOM 797 C C . GLY A 1 105 ? 1.540 -5.717 -8.163 1.00 92.44 105 GLY A C 1
ATOM 798 O O . GLY A 1 105 ? 1.357 -5.725 -9.383 1.00 92.44 105 GLY A O 1
ATOM 799 N N . PRO A 1 106 ? 2.757 -5.502 -7.629 1.00 93.75 106 PRO A N 1
ATOM 800 C CA . PRO A 1 106 ? 3.930 -5.244 -8.457 1.00 93.75 106 PRO A CA 1
ATOM 801 C C . PRO A 1 106 ? 4.199 -6.380 -9.455 1.00 93.75 106 PRO A C 1
ATOM 803 O O . PRO A 1 106 ? 4.005 -7.554 -9.146 1.00 93.75 106 PRO A O 1
ATOM 806 N N . GLY A 1 107 ? 4.601 -6.031 -10.675 1.00 92.81 107 GLY A N 1
ATOM 807 C CA . GLY A 1 107 ? 4.746 -6.945 -11.812 1.00 92.81 107 GLY A CA 1
ATOM 808 C C . GLY A 1 107 ? 3.463 -7.165 -12.622 1.00 92.81 107 GLY A C 1
ATOM 809 O O . GLY A 1 107 ? 3.550 -7.599 -13.773 1.00 92.81 107 GLY A O 1
ATOM 810 N N . ASN A 1 108 ? 2.297 -6.811 -12.071 1.00 94.19 108 ASN A N 1
ATOM 811 C CA . ASN A 1 108 ? 1.006 -6.851 -12.756 1.00 94.19 108 ASN A CA 1
ATOM 812 C C . ASN A 1 108 ? 0.569 -5.444 -13.193 1.00 94.19 108 ASN A C 1
ATOM 814 O O . ASN A 1 108 ? 1.119 -4.435 -12.757 1.00 94.19 108 ASN A O 1
ATOM 818 N N . ASN A 1 109 ? -0.439 -5.373 -14.058 1.00 94.56 109 ASN A N 1
ATOM 819 C CA . ASN A 1 109 ? -1.085 -4.125 -14.478 1.00 94.56 109 ASN A CA 1
ATOM 820 C C . ASN A 1 109 ? -2.315 -3.773 -13.625 1.00 94.56 109 ASN A C 1
ATOM 822 O O . ASN A 1 109 ? -2.982 -2.777 -13.885 1.00 94.56 109 ASN A O 1
ATOM 826 N N . PHE A 1 110 ? -2.642 -4.580 -12.617 1.00 95.00 110 PHE A N 1
ATOM 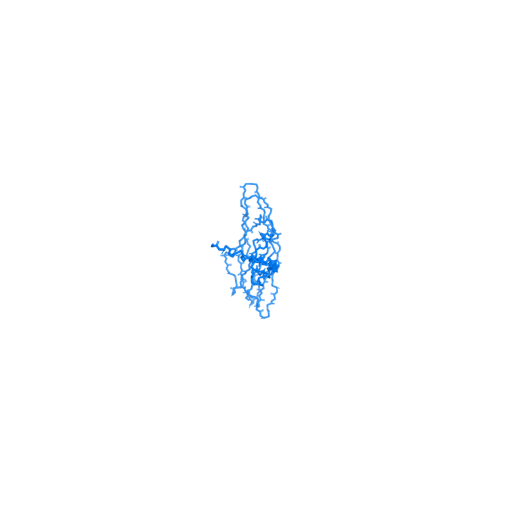827 C CA . PHE A 1 110 ? -3.755 -4.327 -11.715 1.00 95.00 110 PHE A CA 1
ATOM 828 C C . PHE A 1 110 ? -3.373 -4.647 -10.275 1.00 95.00 110 PHE A C 1
ATOM 830 O O . PHE A 1 110 ? -2.504 -5.481 -10.001 1.00 95.00 110 PHE A O 1
ATOM 837 N N . VAL A 1 111 ? -4.063 -4.000 -9.345 1.00 96.25 111 VAL A N 1
ATOM 838 C CA . VAL A 1 111 ? -3.997 -4.319 -7.923 1.00 96.25 111 VAL A CA 1
ATOM 839 C C . VAL A 1 111 ? -5.380 -4.189 -7.305 1.00 96.25 111 VAL A C 1
ATOM 841 O O . VAL A 1 111 ? -6.123 -3.251 -7.582 1.00 96.25 111 VAL A O 1
ATOM 844 N N . THR A 1 112 ? -5.732 -5.144 -6.454 1.00 97.31 112 THR A N 1
ATOM 845 C CA . THR A 1 112 ? -6.902 -5.061 -5.580 1.00 97.31 112 THR A CA 1
ATOM 846 C C . THR A 1 112 ? -6.425 -4.818 -4.161 1.00 97.31 112 THR A C 1
ATOM 848 O O . THR A 1 112 ? -5.786 -5.685 -3.566 1.00 97.31 112 THR A O 1
ATOM 851 N N . LEU A 1 113 ? -6.730 -3.642 -3.623 1.00 96.94 113 LEU A N 1
ATOM 852 C CA . LEU A 1 113 ? -6.433 -3.270 -2.246 1.00 96.94 113 LEU A CA 1
ATOM 853 C C . LEU A 1 113 ? -7.666 -3.499 -1.376 1.00 96.94 113 LEU A C 1
ATOM 855 O O . LEU A 1 113 ? -8.780 -3.140 -1.758 1.00 96.94 113 LEU A O 1
ATOM 859 N N . SER A 1 114 ? -7.454 -4.086 -0.203 1.00 96.94 114 SER A N 1
ATOM 860 C CA . SER A 1 114 ? -8.464 -4.240 0.837 1.00 96.94 114 SER A CA 1
ATOM 861 C C . SER A 1 114 ? -8.064 -3.416 2.052 1.00 96.94 114 SER A C 1
ATOM 863 O O . SER A 1 114 ? -6.963 -3.563 2.588 1.00 96.94 114 SER A O 1
ATOM 865 N N . PHE A 1 115 ? -8.972 -2.541 2.467 1.00 96.75 115 PHE A N 1
ATOM 866 C CA . PHE A 1 115 ? -8.842 -1.661 3.615 1.00 96.75 115 PHE A CA 1
ATOM 867 C C . PHE A 1 115 ? -9.816 -2.118 4.687 1.00 96.75 115 PHE A C 1
ATOM 869 O O . PHE A 1 115 ? -11.028 -2.153 4.459 1.00 96.75 115 PHE A O 1
ATOM 876 N N . LYS A 1 116 ? -9.297 -2.443 5.866 1.00 96.12 116 LYS A N 1
ATOM 877 C CA . LYS A 1 116 ? -10.091 -2.912 6.999 1.00 96.12 116 LYS A CA 1
ATOM 878 C C . LYS A 1 116 ? -9.919 -1.966 8.172 1.00 96.12 116 LYS A C 1
ATOM 880 O O . LYS A 1 116 ? -8.821 -1.834 8.704 1.00 96.12 116 LYS A O 1
ATOM 885 N N . SER A 1 117 ? -10.995 -1.312 8.588 1.00 94.88 117 SER A N 1
ATOM 886 C CA . SER A 1 117 ? -10.953 -0.418 9.738 1.00 94.88 117 SER A CA 1
ATOM 887 C C . SER A 1 117 ? -10.913 -1.165 11.067 1.00 94.88 117 SER A C 1
ATOM 889 O O . SER A 1 117 ? -11.286 -2.335 11.175 1.00 94.88 117 SER A O 1
ATOM 891 N N . GLN A 1 118 ? -10.475 -0.464 12.106 1.00 93.31 118 GLN A N 1
ATOM 892 C CA . GLN A 1 118 ? -10.726 -0.879 13.478 1.00 93.31 118 GLN A CA 1
ATOM 893 C C . GLN A 1 118 ? -12.192 -0.611 13.854 1.00 93.31 118 GLN A C 1
ATOM 895 O O . GLN A 1 118 ? -12.868 0.228 13.251 1.00 93.31 118 GLN A O 1
ATOM 900 N N . ARG A 1 119 ? -12.711 -1.343 14.847 1.00 93.06 119 ARG A N 1
ATOM 901 C CA . ARG A 1 119 ? -14.107 -1.222 15.301 1.00 93.06 119 ARG A CA 1
ATOM 902 C C . ARG A 1 119 ? -14.408 0.229 15.697 1.00 93.06 119 ARG A C 1
ATOM 904 O O . ARG A 1 119 ? -13.636 0.810 16.441 1.00 93.06 119 ARG A O 1
ATOM 911 N N . ASN A 1 120 ? -15.538 0.783 15.244 1.00 90.69 120 ASN A N 1
ATOM 912 C CA . ASN A 1 120 ? -15.931 2.193 15.445 1.00 90.69 120 ASN A CA 1
ATOM 913 C C . ASN A 1 120 ? -15.040 3.242 14.752 1.00 90.69 120 ASN A C 1
ATOM 915 O O . ASN A 1 120 ? -15.266 4.440 14.926 1.00 90.69 120 ASN A O 1
ATOM 919 N N . HIS A 1 121 ? -14.088 2.832 13.913 1.00 92.81 121 HIS A N 1
ATOM 920 C CA . HIS A 1 121 ? -13.223 3.745 13.170 1.00 92.81 121 HIS A CA 1
ATOM 921 C C . HIS A 1 121 ? -13.478 3.664 11.661 1.00 92.81 121 HIS A C 1
ATOM 923 O O . HIS A 1 121 ? -13.916 2.644 11.126 1.00 92.81 121 HIS A O 1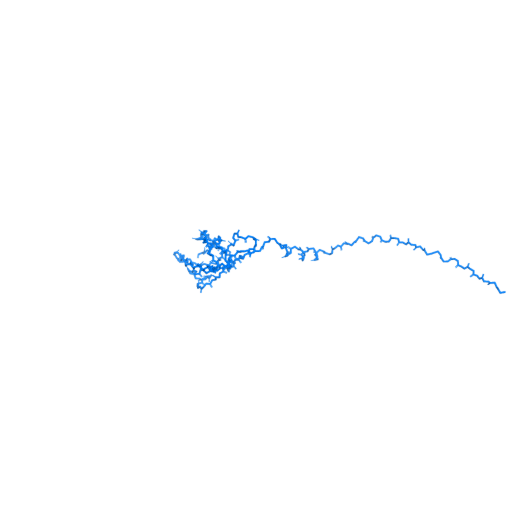
ATOM 929 N N . GLY A 1 122 ? -13.254 4.790 10.983 1.00 92.50 122 GLY A N 1
ATOM 930 C CA . GLY A 1 122 ? -13.340 4.903 9.526 1.00 92.50 122 GLY A CA 1
ATOM 931 C C . GLY A 1 122 ? -12.025 4.553 8.829 1.00 92.50 122 GLY A C 1
ATOM 932 O O . GLY A 1 122 ? -10.995 4.368 9.479 1.00 92.50 122 GLY A O 1
ATOM 933 N N . ILE A 1 123 ? -12.057 4.527 7.506 1.00 95.25 123 ILE A N 1
ATOM 934 C CA . ILE A 1 123 ? -10.898 4.324 6.632 1.00 95.25 123 ILE A CA 1
ATOM 935 C C . ILE A 1 123 ? -10.476 5.689 6.092 1.00 95.25 123 ILE A C 1
ATOM 937 O O . ILE A 1 123 ? -11.338 6.457 5.668 1.00 95.25 123 ILE A O 1
ATOM 941 N N . ASP A 1 124 ? -9.178 5.979 6.119 1.00 95.31 124 ASP A N 1
ATOM 942 C CA . ASP A 1 124 ? -8.611 7.207 5.563 1.00 95.31 124 ASP A CA 1
ATOM 943 C C . ASP A 1 124 ? -7.195 6.944 5.030 1.00 95.31 124 ASP A C 1
ATOM 945 O O . ASP A 1 124 ? -6.239 6.845 5.796 1.00 95.31 124 ASP A O 1
ATOM 949 N N . PHE A 1 125 ? -7.082 6.754 3.715 1.00 96.38 125 PHE A N 1
ATOM 950 C CA . PHE A 1 125 ? -5.843 6.350 3.058 1.00 96.38 125 PHE A CA 1
ATOM 951 C C . PHE A 1 125 ? -5.552 7.181 1.816 1.00 96.38 125 PHE A C 1
ATOM 953 O O . PHE A 1 125 ? -6.398 7.309 0.934 1.00 96.38 125 PHE A O 1
ATOM 960 N N . ARG A 1 126 ? -4.310 7.647 1.676 1.00 96.69 126 ARG A N 1
ATOM 961 C CA . ARG A 1 126 ? -3.782 8.146 0.403 1.00 96.69 126 ARG A CA 1
ATOM 962 C C . ARG A 1 126 ? -3.052 7.015 -0.309 1.00 96.69 126 ARG A C 1
ATOM 964 O O . ARG A 1 126 ? -2.021 6.552 0.171 1.00 96.69 126 ARG A O 1
ATOM 971 N N . VAL A 1 127 ? -3.579 6.587 -1.450 1.00 97.06 127 VAL A N 1
ATOM 972 C CA . VAL A 1 127 ? -2.967 5.550 -2.283 1.00 97.06 127 VAL A CA 1
ATOM 973 C C . VAL A 1 127 ? -2.251 6.199 -3.453 1.00 97.06 127 VAL A C 1
ATOM 975 O O . VAL A 1 127 ? -2.842 7.020 -4.147 1.00 97.06 127 VAL A O 1
ATOM 978 N N . VAL A 1 128 ? -1.005 5.799 -3.684 1.00 96.44 128 VAL A N 1
ATOM 979 C CA . VAL A 1 128 ? -0.183 6.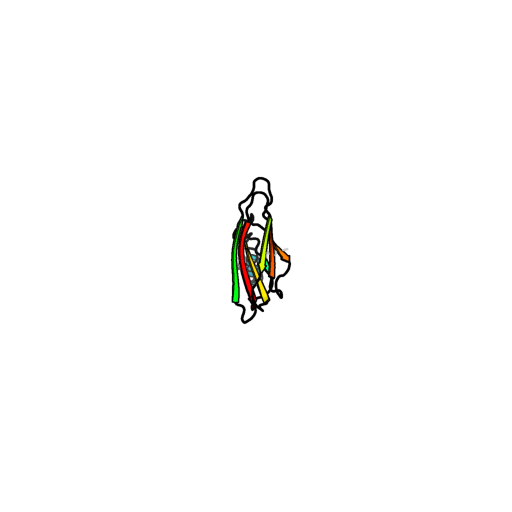199 -4.827 1.00 96.44 128 VAL A CA 1
ATOM 980 C C . VAL A 1 128 ? 0.401 4.944 -5.464 1.00 96.44 128 VAL A C 1
ATOM 982 O O . VAL A 1 128 ? 0.950 4.081 -4.776 1.00 96.44 128 VAL A O 1
ATOM 985 N N . ILE A 1 129 ? 0.275 4.829 -6.782 1.00 95.88 129 ILE A N 1
ATOM 986 C CA . ILE A 1 129 ? 0.787 3.706 -7.565 1.00 95.88 129 ILE A CA 1
ATOM 987 C C . ILE A 1 129 ? 1.780 4.231 -8.591 1.00 95.88 129 ILE A C 1
ATOM 989 O O . ILE A 1 129 ? 1.487 5.147 -9.364 1.00 95.88 129 ILE A O 1
ATOM 993 N N . TRP A 1 130 ? 2.938 3.585 -8.615 1.00 95.56 130 TRP A N 1
ATOM 994 C CA . TRP A 1 130 ? 4.010 3.818 -9.566 1.00 95.56 130 TRP A CA 1
ATOM 995 C C . TRP A 1 130 ? 4.077 2.659 -10.554 1.00 95.56 130 TRP A C 1
ATOM 997 O O . TRP A 1 130 ? 3.910 1.493 -10.179 1.00 95.56 130 TRP A O 1
ATOM 1007 N N . ALA A 1 131 ? 4.296 2.985 -11.823 1.00 94.00 131 ALA A N 1
ATOM 1008 C CA . ALA A 1 131 ? 4.465 1.997 -12.878 1.00 94.00 131 ALA A CA 1
ATOM 1009 C C . ALA A 1 131 ? 5.364 2.529 -13.997 1.00 94.00 131 ALA A C 1
ATOM 1011 O O . ALA A 1 131 ? 5.509 3.743 -14.173 1.00 94.00 131 ALA A O 1
ATOM 1012 N N . LYS A 1 132 ? 5.894 1.605 -14.796 1.00 90.25 132 LYS A N 1
ATOM 1013 C CA . LYS A 1 132 ? 6.629 1.884 -16.033 1.00 90.25 132 LYS A CA 1
ATOM 1014 C C . LYS A 1 132 ? 5.955 1.190 -17.205 1.00 90.25 132 LYS A C 1
ATOM 1016 O O . LYS A 1 132 ? 5.604 -0.000 -17.061 1.00 90.25 132 LYS A O 1
#

InterPro domains:
  IPR031734 Transcription activator MBF2 [PF15868] (43-131)
  IPR031734 Transcription activator MBF2 [PTHR37685] (33-132)

Solvent-accessible surface area (backbone atoms only — not comparable to full-atom values): 7719 Å² total; per-residue (Å²): 137,84,84,82,85,78,83,80,84,80,79,83,76,85,77,82,75,77,79,75,75,55,72,68,66,58,54,61,70,64,75,69,68,92,68,67,45,38,41,59,36,77,46,73,50,91,55,94,78,54,37,83,75,47,75,50,79,49,70,42,80,50,43,88,92,30,65,46,73,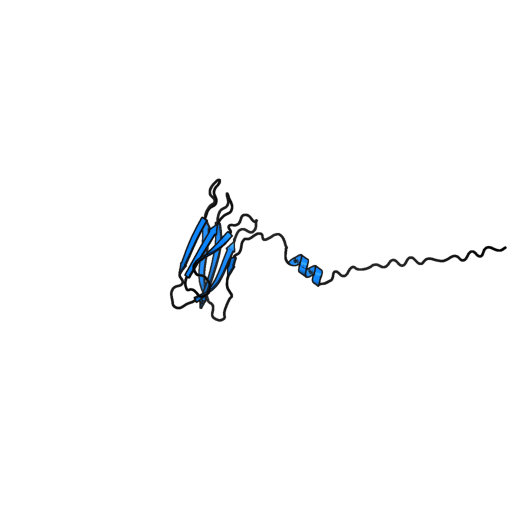50,75,48,78,48,75,53,84,70,99,34,30,27,34,25,41,37,36,40,31,74,34,46,80,55,60,28,24,43,61,45,80,75,42,77,36,63,77,30,41,34,32,27,39,36,37,40,23,38,73,56,20,31,37,48,30,45,36,41,31,28,26,72

Nearest PDB structures (foldseek):
  8eo2-assembly2_B  TM=6.715E-01  e=2.130E-02  Lutzomyia longipalpis
  7xy1-assembly1_A  TM=2.749E-01  e=8.715E-01  Klebsiella phage Kp9
  7fe3-assembly1_A  TM=2.129E-01  e=6.710E-01  Flavobacterium johnsoniae UW101
  1qqs-assembly1_A-2  TM=2.790E-01  e=8.250E+00  Homo sapiens

Radius of gyration: 28.64 Å; Cα contacts (8 Å, |Δi|>4): 277; chains: 1; bounding box: 79×23×93 Å

Sequence (132 aa):
MIVKCVAVVLLLTATVSASVIPLEEYIENQLDVGGNQSHNLIVGGREYGDREVHAEHITKSSSWFQIVTLEKTINIYGASKITQIQAFDQKTNGNGAYASIRAGGPGNNFVTLSFKSQRNHGIDFRVVIWAK

Mean predicted aligned error: 12.84 Å

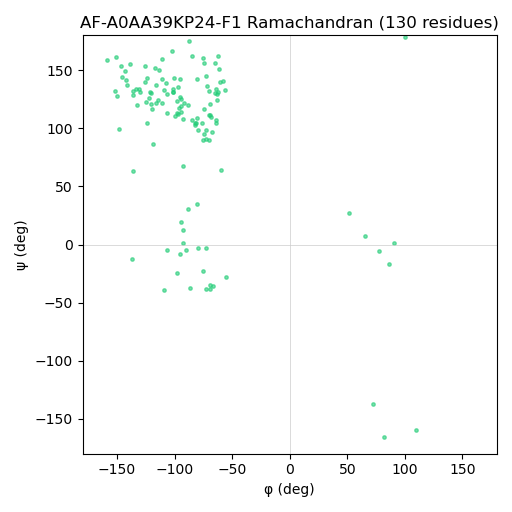pLDDT: mean 81.77, std 19.44, range [38.09, 97.31]

Secondary structure (DSSP, 8-state):
----------------------HHHHHHTTS--TT-----EEEE---TT-EEEEEEEEEE---TT---EEEEEEE--SS--EEEEEEEES--SS-PPEEEEEEE-TTSSEEEEEEEPPTT--EEEEEEEEE-